Protein AF-A0A3D5NBG0-F1 (afdb_monomer)

Secondary structure (DSSP, 8-state):
--TTEEEEEEEEE-TT-SSEEEEEEEEEETSTTSEEEEEEEE-HHHHHTTSPPPPP--EEEE-TT--HHHHHHHHHTT-EEEEPPTT-GGGGSHHHHHHHHHHTT-SEEEETTEEEES--

pLDDT: mean 89.29, std 10.23, range [47.41, 98.12]

Mean predicted aligned error: 7.42 Å

Solvent-accessible surface area (backbone atoms only — not comparable to full-atom values): 7173 Å² total; per-residue (Å²): 136,64,90,68,51,77,58,66,67,50,75,38,70,51,90,87,32,89,64,64,34,27,42,34,33,26,28,39,55,82,46,96,88,29,50,89,41,72,55,69,50,71,38,62,76,47,46,60,74,51,49,77,85,74,81,86,79,70,24,33,20,33,44,64,85,62,53,67,70,56,60,49,47,44,46,74,75,68,46,44,72,46,72,57,62,93,81,54,85,44,45,81,44,73,70,31,30,52,53,50,25,51,74,72,66,29,49,23,35,51,53,99,92,39,86,39,68,72,61,135

Radius of gyration: 24.08 Å; Cα contacts (8 Å, |Δi|>4): 184; chains: 1; bounding box: 50×33×58 Å

Nearest PDB structures (foldseek):
  8oy0-assembly1_D  TM=5.705E-01  e=7.547E-04  Acinetobacter baumannii ATCC 17978
  7szp-assembly1_B  TM=5.619E-01  e=4.591E+00  Klebsiella pneumoniae
  3cq5-assembly2_C  TM=5.701E-01  e=5.966E+00  unclassified
  4v8m-assembly1_BJ  TM=3.631E-01  e=5.966E+00  Trypanosoma brucei brucei TREU927
  6qmi-assembly1_A  TM=3.337E-01  e=3.532E+00  Mycobacterium tuberculosis H37Rv

Foldseek 3Di:
DCVFADDDKDFADDPQFPDTQKIWHWGADPPPPHHTDTDMDGDVVRVVVRDDDDDDAAAEEEAPPRDPVLVVVCVVVPHHYDYDDPPQPQRPDPRSSLVVCVVVVHQWYQDPSDTGGSDD

Structure (mmCIF, N/CA/C/O backbone):
data_AF-A0A3D5NBG0-F1
#
_entry.id   AF-A0A3D5NBG0-F1
#
loop_
_atom_site.group_PDB
_atom_site.id
_atom_site.type_symbol
_atom_site.label_atom_id
_atom_site.label_alt_id
_atom_site.label_comp_id
_atom_site.label_asym_id
_atom_site.label_entity_id
_atom_site.label_seq_id
_atom_site.pdbx_PDB_ins_code
_atom_site.Cartn_x
_atom_site.Cartn_y
_atom_site.Cartn_z
_atom_site.occupancy
_atom_site.B_iso_or_equiv
_atom_site.auth_seq_id
_atom_site.auth_comp_id
_atom_site.auth_asym_id
_atom_site.auth_atom_id
_atom_site.pdbx_PDB_model_num
ATOM 1 N N . GLY A 1 1 ? 19.635 10.477 -21.882 1.00 50.97 1 GLY A N 1
ATOM 2 C CA . GLY A 1 1 ? 20.926 9.878 -22.273 1.00 50.97 1 GLY A CA 1
ATOM 3 C C . GLY A 1 1 ? 20.746 8.387 -22.462 1.00 50.97 1 GLY A C 1
ATOM 4 O O . GLY A 1 1 ? 20.231 7.752 -21.556 1.00 50.97 1 GLY A O 1
ATOM 5 N N . PHE A 1 2 ? 21.139 7.852 -23.622 1.00 60.06 2 PHE A N 1
ATOM 6 C CA . PHE A 1 2 ? 20.877 6.471 -24.069 1.00 60.06 2 PHE A CA 1
ATOM 7 C C . PHE A 1 2 ? 22.122 5.568 -24.034 1.00 60.06 2 PHE A C 1
ATOM 9 O O . PHE A 1 2 ? 22.223 4.613 -24.790 1.00 60.06 2 PHE A O 1
ATOM 16 N N . ARG A 1 3 ? 23.106 5.877 -23.179 1.00 63.53 3 ARG A N 1
ATOM 17 C CA . ARG A 1 3 ? 24.466 5.309 -23.285 1.00 63.53 3 ARG A CA 1
ATOM 18 C C . ARG A 1 3 ? 24.562 3.780 -23.141 1.00 63.53 3 ARG A C 1
ATOM 20 O O . ARG A 1 3 ? 25.599 3.235 -23.487 1.00 63.53 3 ARG A O 1
ATOM 27 N N . TYR A 1 4 ? 23.522 3.102 -22.650 1.00 78.00 4 TYR A N 1
ATOM 28 C CA . TYR A 1 4 ? 23.486 1.638 -22.520 1.00 78.00 4 TYR A CA 1
ATOM 29 C C . TYR A 1 4 ? 22.564 0.939 -23.534 1.00 78.00 4 TYR A C 1
ATOM 31 O O . TYR A 1 4 ? 22.594 -0.286 -23.642 1.00 78.00 4 TYR A O 1
ATOM 39 N N . GLN A 1 5 ? 21.722 1.687 -24.249 1.00 84.50 5 GLN A N 1
ATOM 40 C CA . GLN A 1 5 ? 20.821 1.112 -25.241 1.00 84.50 5 GLN A CA 1
ATOM 41 C C . GLN A 1 5 ? 21.589 0.895 -26.544 1.00 84.50 5 GLN A C 1
ATOM 43 O O . GLN A 1 5 ? 22.357 1.749 -26.980 1.00 84.50 5 GLN A O 1
ATOM 48 N N . THR A 1 6 ? 21.405 -0.271 -27.151 1.00 88.81 6 THR A N 1
ATOM 49 C CA . THR A 1 6 ? 22.199 -0.739 -28.298 1.00 88.81 6 THR A CA 1
ATOM 50 C C . THR A 1 6 ? 21.368 -0.890 -29.569 1.00 88.81 6 THR A C 1
ATOM 52 O O . THR A 1 6 ? 21.863 -1.373 -30.583 1.00 88.81 6 THR A O 1
ATOM 55 N N . GLY A 1 7 ? 20.094 -0.497 -29.530 1.00 87.75 7 GLY A N 1
ATOM 56 C CA . GLY A 1 7 ? 19.179 -0.599 -30.662 1.00 87.75 7 GLY A CA 1
ATOM 57 C C . GLY A 1 7 ? 17.905 0.211 -30.449 1.00 87.75 7 GLY A C 1
ATOM 58 O O . GLY A 1 7 ? 17.943 1.302 -29.880 1.00 87.75 7 GLY A O 1
ATOM 59 N N . VAL A 1 8 ? 16.768 -0.328 -30.910 1.00 91.81 8 VAL A N 1
ATOM 60 C CA . VAL A 1 8 ? 15.455 0.329 -30.782 1.00 91.81 8 VAL A CA 1
ATOM 61 C C . VAL A 1 8 ? 15.211 0.771 -29.344 1.00 91.81 8 VAL A C 1
ATOM 63 O O . VAL A 1 8 ? 15.387 -0.007 -28.406 1.00 91.81 8 VAL A O 1
ATOM 66 N 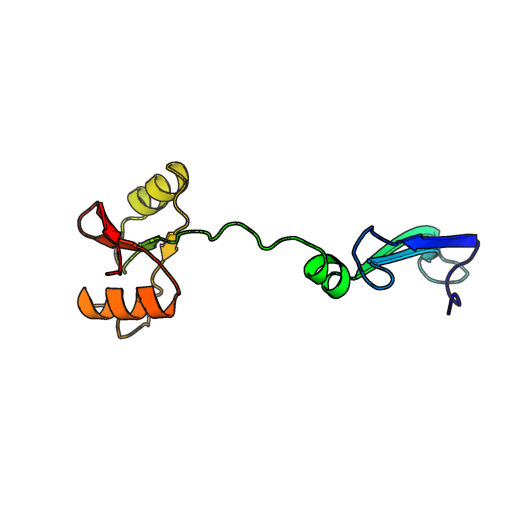N . SER A 1 9 ? 14.793 2.023 -29.205 1.00 93.62 9 SER A N 1
ATOM 67 C CA . SER A 1 9 ? 14.596 2.719 -27.940 1.00 93.62 9 SER A CA 1
ATOM 68 C C . SER A 1 9 ? 13.277 3.476 -27.990 1.00 93.62 9 SER A C 1
ATOM 70 O O . SER A 1 9 ? 12.887 3.958 -29.053 1.00 93.62 9 SER A O 1
ATOM 72 N N . PHE A 1 10 ? 12.575 3.560 -26.865 1.00 93.50 10 PHE A N 1
ATOM 73 C CA . PHE A 1 10 ? 11.265 4.197 -26.794 1.00 93.50 10 PHE A CA 1
ATOM 74 C C . PHE A 1 10 ? 11.047 4.923 -25.466 1.00 93.50 10 PHE A C 1
ATOM 76 O O . PHE A 1 10 ? 11.624 4.584 -24.430 1.00 93.50 10 PHE A O 1
ATOM 83 N N . THR A 1 11 ? 10.152 5.903 -25.515 1.00 95.56 11 THR A N 1
ATOM 84 C CA . THR A 1 11 ? 9.628 6.627 -24.357 1.00 95.56 11 THR A CA 1
ATOM 85 C C . THR A 1 11 ? 8.115 6.471 -24.345 1.00 95.56 11 THR A C 1
ATOM 87 O O . THR A 1 11 ? 7.477 6.546 -25.395 1.00 95.56 11 THR A O 1
ATOM 90 N N . LEU A 1 12 ? 7.546 6.248 -23.164 1.00 94.75 12 LEU A N 1
ATOM 91 C CA . LEU A 1 12 ? 6.113 6.099 -22.958 1.00 94.75 12 LEU A CA 1
ATOM 92 C C . LEU A 1 12 ? 5.516 7.404 -22.437 1.00 94.75 12 LEU A C 1
ATOM 94 O O . LEU A 1 12 ? 6.018 7.996 -21.481 1.00 94.75 12 LEU A O 1
ATOM 98 N N . PHE A 1 13 ? 4.403 7.804 -23.040 1.00 94.25 13 PHE A N 1
ATOM 99 C CA . PHE A 1 13 ? 3.587 8.939 -22.625 1.00 94.25 13 PHE A CA 1
ATOM 100 C C . PHE A 1 13 ? 2.147 8.463 -22.441 1.00 94.25 13 PHE A C 1
ATOM 102 O O . PHE A 1 13 ? 1.671 7.622 -23.206 1.00 94.25 13 PHE A O 1
ATOM 109 N N . ALA A 1 14 ? 1.453 9.009 -21.447 1.00 91.31 14 ALA A N 1
ATOM 110 C CA . ALA A 1 14 ? 0.034 8.758 -21.229 1.00 91.31 14 ALA A CA 1
ATOM 111 C C . ALA A 1 14 ? -0.778 10.027 -21.480 1.00 91.31 14 ALA A C 1
ATOM 113 O O . ALA A 1 14 ? -0.315 11.146 -21.248 1.00 91.31 14 ALA A O 1
ATOM 114 N N . LYS A 1 15 ? -2.019 9.846 -21.938 1.00 84.81 15 LYS A N 1
ATOM 115 C CA . LYS A 1 15 ? -2.983 10.946 -22.004 1.00 84.81 15 LYS A CA 1
ATOM 116 C C . LYS A 1 15 ? -3.197 11.480 -20.586 1.00 84.81 15 LYS A C 1
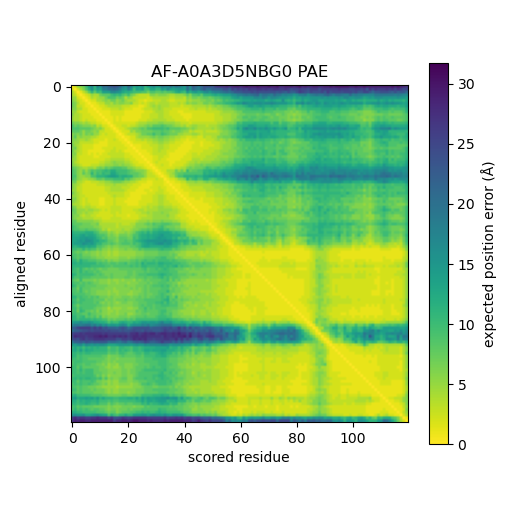ATOM 118 O O . LYS A 1 15 ? -3.349 10.693 -19.659 1.00 84.81 15 LYS A O 1
ATOM 123 N N . ASN A 1 16 ? -3.205 12.803 -20.442 1.00 81.62 16 ASN A N 1
ATOM 124 C CA . ASN A 1 16 ? -3.408 13.514 -19.174 1.00 81.62 16 ASN A CA 1
ATOM 125 C C . ASN A 1 16 ? -2.301 13.338 -18.117 1.00 81.62 16 ASN A C 1
ATOM 127 O O . ASN A 1 16 ? -2.484 13.762 -16.981 1.00 81.62 16 ASN A O 1
ATOM 131 N N . VAL A 1 17 ? -1.132 12.801 -18.485 1.00 87.56 17 VAL A N 1
ATOM 132 C CA . VAL A 1 17 ? 0.055 12.809 -17.619 1.00 87.56 17 VAL A CA 1
ATOM 133 C C . VAL A 1 17 ? 1.085 13.765 -18.192 1.00 87.56 17 VAL A C 1
ATOM 135 O O . VAL A 1 17 ? 1.479 13.659 -19.354 1.00 87.56 17 VAL A O 1
ATOM 138 N N . ARG A 1 18 ? 1.529 14.727 -17.381 1.00 86.25 18 ARG A N 1
ATOM 139 C CA . ARG A 1 18 ? 2.597 15.639 -17.786 1.00 86.25 18 ARG A CA 1
ATOM 140 C C . ARG A 1 18 ? 3.928 14.894 -17.781 1.00 86.25 18 ARG A C 1
ATOM 142 O O . ARG A 1 18 ? 4.377 14.435 -16.737 1.00 86.25 18 ARG A O 1
ATOM 149 N N . GLY A 1 19 ? 4.596 14.887 -18.929 1.00 90.62 19 GLY A N 1
ATOM 150 C CA . GLY A 1 19 ? 5.890 14.233 -19.086 1.00 90.62 19 GLY A CA 1
ATOM 151 C C . GLY A 1 19 ? 5.757 12.746 -19.399 1.00 90.62 19 GLY A C 1
ATOM 152 O O . GLY A 1 19 ? 4.691 12.243 -19.742 1.00 90.62 19 GLY A O 1
ATOM 153 N N . GLU A 1 20 ? 6.882 12.055 -19.347 1.00 94.31 20 GLU A N 1
ATOM 154 C CA . GLU A 1 20 ? 6.958 10.628 -19.637 1.00 94.31 20 GLU A CA 1
ATOM 155 C C . GLU A 1 20 ? 6.642 9.773 -18.413 1.00 94.31 20 GLU A C 1
ATOM 157 O O . GLU A 1 20 ? 6.977 10.120 -17.284 1.00 94.31 20 GLU A O 1
ATOM 162 N N . ILE A 1 21 ? 6.042 8.614 -18.659 1.00 96.19 21 ILE A N 1
ATOM 163 C CA . ILE A 1 21 ? 5.693 7.633 -17.623 1.00 96.19 21 ILE A CA 1
ATOM 164 C C . ILE A 1 21 ? 6.649 6.442 -17.596 1.00 96.19 21 ILE A C 1
ATOM 166 O O . ILE A 1 21 ? 6.530 5.552 -16.757 1.00 96.19 21 ILE A O 1
ATOM 170 N N . GLY A 1 22 ? 7.598 6.405 -18.524 1.00 95.81 22 GLY A N 1
ATOM 171 C CA . GLY A 1 22 ? 8.605 5.367 -18.583 1.00 95.81 22 GLY A CA 1
ATOM 172 C C . GLY A 1 22 ? 9.423 5.430 -19.857 1.00 95.81 22 GLY A C 1
ATOM 173 O O . GLY A 1 22 ? 9.101 6.149 -20.807 1.00 95.81 22 GLY A O 1
ATOM 174 N N . ARG A 1 23 ? 10.496 4.650 -19.880 1.00 95.38 23 ARG A N 1
ATOM 175 C CA . ARG A 1 23 ? 11.375 4.501 -21.040 1.00 95.38 23 ARG A CA 1
ATOM 176 C C . ARG A 1 23 ? 11.913 3.092 -21.110 1.00 95.38 23 ARG A C 1
ATOM 178 O O . ARG A 1 23 ? 12.104 2.440 -20.086 1.00 95.38 23 ARG A O 1
ATOM 185 N N . GLY A 1 24 ? 12.224 2.655 -22.316 1.00 95.31 24 GLY A N 1
ATOM 186 C CA . GLY A 1 24 ? 12.793 1.344 -22.543 1.00 95.31 24 GLY A CA 1
ATOM 187 C C . GLY A 1 24 ? 13.529 1.253 -23.858 1.00 95.31 24 GLY A C 1
ATOM 188 O O . GLY A 1 24 ? 13.705 2.236 -24.581 1.00 95.31 24 GLY A O 1
ATOM 189 N N . GLY A 1 25 ? 14.005 0.054 -24.141 1.00 95.06 25 GLY A N 1
ATOM 190 C CA . GLY A 1 25 ? 14.727 -0.228 -25.362 1.00 95.06 25 GLY A CA 1
ATOM 191 C C . GLY A 1 25 ? 15.518 -1.518 -25.283 1.00 95.06 25 GLY A C 1
ATOM 192 O O . GLY A 1 25 ? 15.509 -2.234 -24.278 1.00 95.06 25 GLY A O 1
ATOM 193 N N . ARG A 1 26 ? 16.213 -1.799 -26.378 1.00 94.81 26 ARG A N 1
ATOM 194 C CA . ARG A 1 26 ? 17.150 -2.909 -26.501 1.00 94.81 26 ARG A CA 1
ATOM 195 C C . ARG A 1 26 ? 18.487 -2.544 -25.870 1.00 94.81 26 ARG A C 1
ATOM 197 O O . ARG A 1 26 ? 19.005 -1.454 -26.104 1.00 94.81 26 ARG 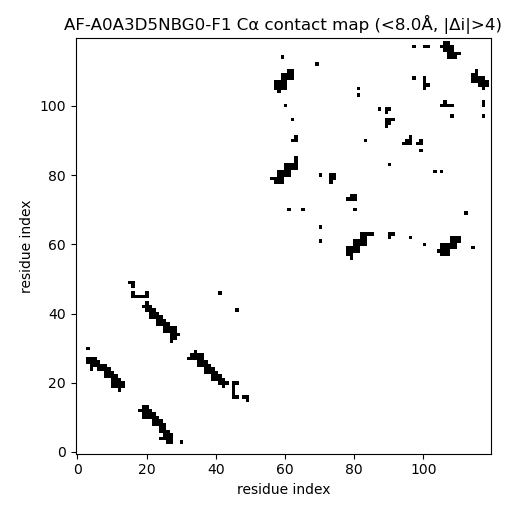A O 1
ATOM 204 N N . TYR A 1 27 ? 19.058 -3.467 -25.111 1.00 92.50 27 TYR A N 1
ATOM 205 C CA . TYR A 1 27 ? 20.363 -3.320 -24.471 1.00 92.50 27 TYR A CA 1
ATOM 206 C C . TYR A 1 27 ? 21.071 -4.676 -24.388 1.00 92.50 27 TYR A C 1
ATOM 208 O O . TYR A 1 27 ? 20.523 -5.701 -24.801 1.00 92.50 27 TYR A O 1
ATOM 216 N N . ARG A 1 28 ? 22.303 -4.687 -23.872 1.00 93.31 28 ARG A N 1
ATOM 217 C CA . ARG A 1 28 ? 23.001 -5.927 -23.513 1.00 93.31 28 ARG A CA 1
ATOM 218 C C . ARG A 1 28 ? 23.080 -6.068 -21.995 1.00 93.31 28 ARG A C 1
ATOM 220 O O . ARG A 1 28 ? 23.685 -5.222 -21.333 1.00 93.31 28 ARG A O 1
ATOM 227 N N . ALA A 1 29 ? 22.442 -7.093 -21.435 1.00 90.44 29 ALA A N 1
ATOM 228 C CA . ALA A 1 29 ? 22.452 -7.345 -19.996 1.00 90.44 29 ALA A CA 1
ATOM 229 C C . ALA A 1 29 ? 23.812 -7.928 -19.591 1.00 90.44 29 ALA A C 1
ATOM 231 O O . ALA A 1 29 ? 24.201 -8.986 -20.073 1.00 90.44 29 ALA A O 1
ATOM 232 N N . GLY A 1 30 ? 24.562 -7.208 -18.752 1.00 88.56 30 GLY A N 1
ATOM 233 C CA . G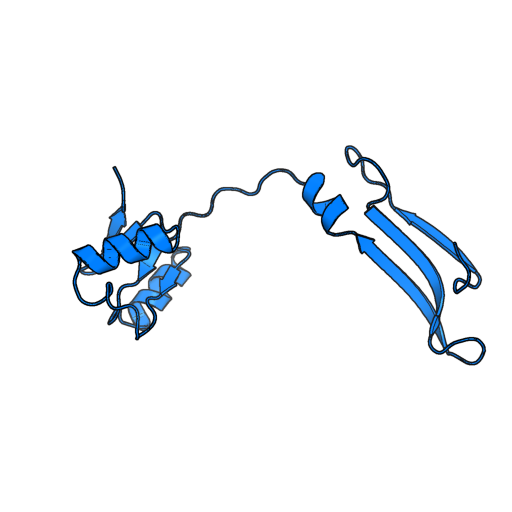LY A 1 30 ? 25.960 -7.537 -18.439 1.00 88.56 30 GLY A CA 1
ATOM 234 C C . GLY A 1 30 ? 27.005 -6.806 -19.299 1.00 88.56 30 GLY A C 1
ATOM 235 O O . GLY A 1 30 ? 28.169 -7.193 -19.302 1.00 88.56 30 GLY A O 1
ATOM 236 N N . GLY A 1 31 ? 26.629 -5.743 -20.023 1.00 81.94 31 GLY A N 1
ATOM 237 C CA . GLY A 1 31 ? 27.568 -4.912 -20.794 1.00 81.94 31 GLY A CA 1
ATOM 238 C C . GLY A 1 31 ? 27.868 -5.456 -22.196 1.00 81.94 31 GLY A C 1
ATOM 239 O O . GLY A 1 31 ? 27.085 -6.219 -22.752 1.00 81.94 31 GLY A O 1
ATOM 240 N N . THR A 1 32 ? 28.988 -5.057 -22.808 1.00 80.38 32 THR A N 1
ATOM 241 C CA . THR A 1 32 ? 29.287 -5.317 -24.236 1.00 80.38 32 THR A CA 1
ATOM 242 C C . THR A 1 32 ? 29.313 -6.805 -24.613 1.00 80.38 32 THR A C 1
ATOM 244 O O . THR A 1 32 ? 28.878 -7.155 -25.706 1.00 80.38 32 THR A O 1
ATOM 247 N N . ALA A 1 33 ? 29.761 -7.684 -23.710 1.00 85.81 33 ALA A N 1
ATOM 248 C CA . ALA A 1 33 ? 29.746 -9.141 -23.898 1.00 85.81 33 ALA A CA 1
ATOM 249 C C . ALA A 1 33 ? 28.466 -9.819 -23.363 1.00 85.81 33 ALA A C 1
ATOM 251 O O . ALA A 1 33 ? 28.300 -11.025 -23.509 1.00 85.81 33 ALA A O 1
ATOM 252 N N . GLY A 1 34 ? 27.563 -9.046 -22.756 1.00 87.56 34 GLY A N 1
ATOM 253 C CA . GLY A 1 34 ? 26.338 -9.521 -22.118 1.00 87.56 34 GLY A CA 1
ATOM 254 C C . GLY A 1 34 ? 25.290 -10.052 -23.094 1.00 87.56 34 GLY A C 1
ATOM 255 O O . GLY A 1 34 ? 25.444 -9.912 -24.303 1.00 87.56 34 GLY A O 1
ATOM 256 N N . GLU A 1 35 ? 24.206 -10.642 -22.609 1.00 94.56 35 GLU A N 1
ATOM 257 C CA . GLU A 1 35 ? 23.148 -11.199 -23.463 1.00 94.56 35 GLU A CA 1
ATOM 258 C C . GLU A 1 35 ? 22.257 -10.115 -24.086 1.00 94.56 35 GLU A C 1
ATOM 260 O O . GLU A 1 35 ? 22.117 -9.013 -23.551 1.00 94.56 35 GLU A O 1
ATOM 265 N N . ALA A 1 36 ? 21.646 -10.409 -25.235 1.00 94.31 36 ALA A N 1
ATOM 266 C CA . ALA A 1 36 ? 20.689 -9.495 -25.848 1.00 94.31 36 ALA A CA 1
ATOM 267 C C . ALA A 1 36 ? 19.421 -9.405 -24.987 1.00 94.31 36 ALA A C 1
ATOM 269 O O . ALA A 1 36 ? 18.764 -10.412 -24.745 1.00 94.31 36 ALA A O 1
ATOM 270 N N . ALA A 1 37 ? 19.053 -8.193 -24.577 1.00 94.06 37 ALA A N 1
ATOM 271 C CA . ALA A 1 37 ? 17.913 -7.947 -23.705 1.00 94.06 37 ALA A CA 1
ATOM 272 C C . ALA A 1 37 ? 17.043 -6.795 -24.224 1.00 94.06 37 ALA A C 1
ATOM 274 O O . ALA A 1 37 ? 17.470 -5.949 -25.016 1.00 94.06 37 ALA A O 1
ATOM 275 N N . THR A 1 38 ? 15.785 -6.762 -23.796 1.00 94.38 38 THR A N 1
ATOM 276 C CA . THR A 1 38 ? 14.860 -5.648 -24.030 1.00 94.38 38 THR A CA 1
ATOM 277 C C . THR A 1 38 ? 13.990 -5.483 -22.799 1.00 94.38 38 THR A C 1
ATOM 279 O O . THR A 1 38 ? 13.489 -6.460 -22.253 1.00 94.38 38 THR A O 1
ATOM 282 N N . GLY A 1 39 ? 13.819 -4.244 -22.360 1.00 93.75 39 GLY A N 1
ATOM 283 C CA . GLY A 1 39 ? 13.064 -3.942 -21.156 1.00 93.75 39 GLY A CA 1
ATOM 284 C C . GLY A 1 39 ? 12.737 -2.465 -21.061 1.00 93.75 39 GLY A C 1
ATOM 285 O O . GLY A 1 39 ? 13.103 -1.667 -21.930 1.00 93.75 39 GLY A O 1
ATOM 286 N N . MET A 1 40 ? 12.030 -2.109 -19.997 1.00 94.69 40 MET A N 1
ATOM 287 C CA . MET A 1 40 ? 11.668 -0.735 -19.693 1.00 94.69 40 MET A CA 1
ATOM 288 C C . MET A 1 40 ? 11.611 -0.506 -18.189 1.00 94.69 40 MET A C 1
ATOM 290 O O . MET A 1 40 ? 11.435 -1.442 -17.412 1.00 94.69 40 MET A O 1
ATOM 294 N N . SER A 1 41 ? 11.706 0.758 -17.802 1.00 95.00 41 SER A N 1
ATOM 295 C CA . SER A 1 41 ? 11.405 1.222 -16.455 1.00 95.00 41 SER A CA 1
ATOM 296 C C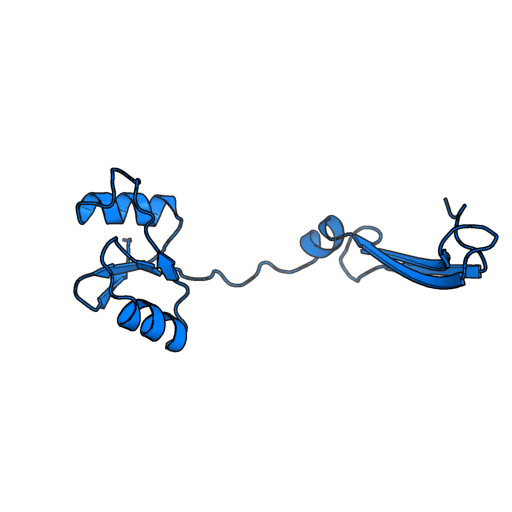 . SER A 1 41 ? 10.188 2.134 -16.512 1.00 95.00 41 SER A C 1
ATOM 298 O O . SER A 1 41 ? 10.127 3.035 -17.352 1.00 95.00 41 SER A O 1
ATOM 300 N N . LEU A 1 42 ? 9.239 1.893 -15.611 1.00 95.62 42 LEU A N 1
ATOM 301 C CA . LEU A 1 42 ? 8.068 2.735 -15.406 1.00 95.62 42 LEU A CA 1
ATOM 302 C C . LEU A 1 42 ? 8.304 3.655 -14.207 1.00 95.62 42 LEU A C 1
ATOM 304 O O . LEU A 1 42 ? 8.837 3.231 -13.182 1.00 95.62 42 LEU A O 1
ATOM 308 N N . TYR A 1 43 ? 7.917 4.917 -14.345 1.00 94.31 43 TYR A N 1
ATOM 309 C CA . TYR A 1 43 ? 8.091 5.941 -13.322 1.00 94.31 43 TYR A CA 1
ATOM 310 C C . TYR A 1 43 ? 6.811 6.041 -12.499 1.00 94.31 43 TYR A C 1
ATOM 312 O O . TYR A 1 43 ? 5.854 6.718 -12.880 1.00 94.31 43 TYR A O 1
ATOM 320 N N . MET A 1 44 ? 6.776 5.308 -11.383 1.00 93.25 44 MET A N 1
ATOM 321 C CA . MET A 1 44 ? 5.564 5.176 -10.570 1.00 93.25 44 MET A CA 1
ATOM 322 C C . MET A 1 44 ? 5.084 6.511 -9.994 1.00 93.25 44 MET A C 1
ATOM 324 O O . MET A 1 44 ? 3.884 6.715 -9.894 1.00 93.25 44 MET A O 1
ATOM 328 N N . ASP A 1 45 ? 5.978 7.455 -9.696 1.00 91.31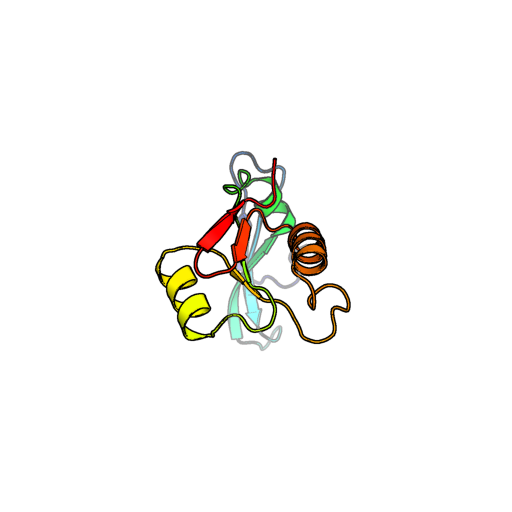 45 ASP A N 1
ATOM 329 C CA . ASP A 1 45 ? 5.616 8.808 -9.248 1.00 91.31 45 ASP A CA 1
ATOM 330 C C . ASP A 1 45 ? 4.821 9.591 -10.311 1.00 91.31 45 ASP A C 1
ATOM 332 O O . ASP A 1 45 ? 3.914 10.365 -10.005 1.00 91.31 45 ASP A O 1
ATOM 336 N N . SER A 1 46 ? 5.153 9.386 -11.583 1.00 90.75 46 SER A N 1
ATOM 337 C CA . SER A 1 46 ? 4.500 10.030 -12.720 1.00 90.75 46 SER A CA 1
ATOM 338 C C . SER A 1 46 ? 3.193 9.330 -13.074 1.00 90.75 46 SER A C 1
ATOM 340 O O . SER A 1 46 ? 2.206 10.004 -13.355 1.00 90.75 46 SER A O 1
ATOM 342 N N . ILE A 1 47 ? 3.161 7.998 -12.982 1.00 91.12 47 ILE A N 1
ATOM 343 C CA . ILE A 1 47 ? 1.940 7.206 -13.168 1.00 91.12 47 ILE A CA 1
ATOM 344 C C . ILE A 1 47 ? 0.914 7.536 -12.080 1.00 91.12 47 ILE A C 1
ATOM 346 O O . ILE A 1 47 ? -0.215 7.879 -12.412 1.00 91.12 47 ILE A O 1
ATOM 350 N N . LEU A 1 48 ? 1.301 7.494 -10.800 1.00 89.62 48 LEU A N 1
ATOM 351 C CA . LEU A 1 48 ? 0.389 7.710 -9.671 1.00 89.62 48 LEU A CA 1
ATOM 352 C C . LEU A 1 48 ? -0.264 9.100 -9.697 1.00 89.62 48 LEU A C 1
ATOM 354 O O . LEU A 1 48 ? -1.439 9.211 -9.382 1.00 89.62 48 LEU A O 1
ATOM 358 N N . ARG A 1 49 ? 0.448 10.146 -10.143 1.00 87.00 49 ARG A N 1
ATOM 359 C CA . ARG A 1 49 ? -0.120 11.503 -10.308 1.00 87.00 49 ARG A CA 1
ATOM 360 C C . ARG A 1 49 ? -1.185 11.612 -11.403 1.00 87.00 49 ARG A C 1
ATOM 362 O O . ARG A 1 49 ? -1.903 12.604 -11.445 1.00 87.00 49 ARG A O 1
ATOM 369 N N . GLY A 1 50 ? -1.219 10.657 -12.327 1.00 86.50 50 GLY A N 1
ATOM 370 C CA . GLY A 1 50 ? -2.166 10.623 -13.438 1.00 86.50 50 GLY A CA 1
ATOM 371 C C . GLY A 1 50 ? -3.357 9.700 -13.227 1.00 86.50 50 GLY A C 1
ATOM 372 O O . GLY A 1 50 ? -4.252 9.681 -14.071 1.00 86.50 50 GLY A O 1
ATOM 373 N N . LEU A 1 51 ? -3.350 8.902 -12.158 1.00 88.19 51 LEU A N 1
ATOM 374 C CA . LEU A 1 51 ? -4.458 8.021 -11.821 1.00 88.19 51 LEU A CA 1
ATOM 375 C C . LEU A 1 51 ? -5.530 8.810 -11.057 1.00 88.19 51 LEU A C 1
ATOM 377 O O . LEU A 1 51 ? -5.183 9.725 -10.308 1.00 88.19 51 LEU A O 1
ATOM 381 N N . PRO A 1 52 ? -6.823 8.483 -11.236 1.00 87.50 52 PRO A N 1
ATOM 382 C CA . PRO A 1 52 ? -7.850 8.976 -10.331 1.00 87.50 52 PRO A CA 1
ATOM 383 C C . PRO A 1 52 ? -7.578 8.461 -8.915 1.00 87.50 52 PRO A C 1
ATOM 385 O O . PRO A 1 52 ? -6.971 7.398 -8.743 1.00 87.50 52 PRO A O 1
ATOM 388 N N . ASP A 1 53 ? -8.061 9.195 -7.914 1.00 86.06 53 ASP A N 1
ATOM 389 C CA . ASP A 1 53 ? -8.071 8.691 -6.545 1.00 86.06 53 ASP A CA 1
ATOM 390 C C . ASP A 1 53 ? -8.853 7.372 -6.498 1.00 86.06 53 ASP A C 1
ATOM 392 O O . ASP A 1 53 ? -9.896 7.219 -7.141 1.00 86.06 53 ASP A O 1
ATOM 396 N N . GLY A 1 54 ? -8.311 6.394 -5.773 1.00 85.38 54 GLY A N 1
ATOM 397 C CA . GLY A 1 54 ? -9.017 5.146 -5.521 1.00 85.38 54 GLY A CA 1
ATOM 398 C C . GLY A 1 54 ? -10.200 5.371 -4.584 1.00 85.38 54 GLY A C 1
ATOM 399 O O . GLY A 1 54 ? -10.201 6.312 -3.786 1.00 85.38 54 GLY A O 1
ATOM 400 N N . ASP A 1 55 ? -11.183 4.476 -4.646 1.00 88.56 55 ASP A N 1
ATOM 401 C CA . ASP A 1 55 ? -12.294 4.492 -3.700 1.00 88.56 55 ASP A CA 1
ATOM 402 C C . ASP A 1 55 ? -11.773 4.386 -2.261 1.00 88.56 55 ASP A C 1
ATOM 404 O O . ASP A 1 55 ? -10.858 3.609 -1.959 1.00 88.56 55 ASP A O 1
ATOM 408 N N . ALA A 1 56 ? -12.363 5.172 -1.358 1.00 85.44 56 ALA A N 1
ATOM 409 C CA . ALA A 1 56 ? -12.027 5.106 0.055 1.00 85.44 56 ALA A CA 1
ATOM 410 C C . ALA A 1 56 ? -12.368 3.711 0.598 1.00 85.44 56 ALA A C 1
ATOM 412 O O . ALA A 1 56 ? -13.514 3.264 0.542 1.00 85.44 56 ALA A O 1
ATOM 413 N N . ILE A 1 57 ? -11.364 3.021 1.136 1.00 90.56 57 ILE A N 1
ATOM 414 C CA . ILE A 1 57 ? -11.543 1.691 1.712 1.00 90.56 57 ILE A CA 1
ATOM 415 C C . ILE A 1 57 ? -11.913 1.835 3.184 1.00 90.56 57 ILE A C 1
ATOM 417 O O . ILE A 1 57 ? -11.071 2.227 3.995 1.00 90.56 57 ILE A O 1
ATOM 421 N N . SER A 1 58 ? -13.140 1.448 3.534 1.00 93.69 58 SER A N 1
ATOM 422 C CA . SER A 1 58 ? -13.559 1.396 4.931 1.00 93.69 58 SER A CA 1
ATOM 423 C C . SER A 1 58 ? -12.908 0.232 5.673 1.00 93.69 58 SER A C 1
ATOM 425 O O . SER A 1 58 ? -13.010 -0.927 5.258 1.00 93.69 58 SER A O 1
ATOM 427 N N . ARG A 1 59 ? -12.253 0.530 6.797 1.00 97.12 59 ARG A N 1
ATOM 428 C CA . ARG A 1 59 ? -11.490 -0.453 7.580 1.00 97.12 59 ARG A CA 1
ATOM 429 C C . ARG A 1 59 ? -12.138 -0.746 8.929 1.00 97.12 59 ARG A C 1
ATOM 431 O O . ARG A 1 59 ? -12.604 0.161 9.615 1.00 97.12 59 ARG A O 1
ATOM 438 N N . VAL A 1 60 ? -12.108 -2.017 9.325 1.00 98.12 60 VAL A N 1
ATOM 439 C CA . VAL A 1 60 ? -12.577 -2.516 10.623 1.00 98.12 60 VAL A CA 1
ATOM 440 C C . VAL A 1 60 ? -11.377 -2.832 11.510 1.00 98.12 60 VAL A C 1
ATOM 442 O O . VAL A 1 60 ? -10.571 -3.711 11.199 1.00 98.12 60 VAL A O 1
ATOM 445 N N . TYR A 1 61 ? -11.265 -2.147 12.640 1.00 96.75 61 TYR A N 1
ATOM 446 C CA . TYR A 1 61 ? -10.285 -2.468 13.666 1.00 96.75 61 TYR A CA 1
ATOM 447 C C . TYR A 1 61 ? -10.714 -3.705 14.456 1.00 96.75 61 TYR A C 1
ATOM 449 O O . TYR A 1 61 ? -11.863 -3.803 14.886 1.00 96.75 61 TYR A O 1
ATOM 457 N N . LEU A 1 62 ? -9.791 -4.637 14.674 1.00 96.06 62 LEU A N 1
ATOM 458 C CA . LEU A 1 62 ? -9.995 -5.838 15.476 1.00 96.06 62 LEU A CA 1
ATOM 459 C C . LEU A 1 62 ? -9.222 -5.687 16.792 1.00 96.06 62 LEU A C 1
ATOM 461 O O . LEU A 1 62 ? -7.989 -5.768 16.775 1.00 96.06 62 LEU A O 1
ATOM 465 N N . PRO A 1 63 ? -9.910 -5.473 17.927 1.00 93.50 63 PRO A N 1
ATOM 466 C CA . PRO A 1 63 ? -9.275 -5.368 19.233 1.00 93.50 63 PRO A CA 1
ATOM 467 C C . PRO A 1 63 ? -8.484 -6.618 19.614 1.00 93.50 63 PRO A C 1
ATOM 469 O O . PRO A 1 63 ? -8.709 -7.718 19.091 1.00 93.50 63 PRO A O 1
ATOM 472 N N . LEU A 1 64 ? -7.575 -6.450 20.574 1.00 90.06 64 LEU A N 1
ATOM 473 C CA . LEU A 1 64 ? -6.803 -7.558 21.117 1.00 90.06 64 LEU A CA 1
ATOM 474 C C . LEU A 1 64 ? -7.751 -8.633 21.672 1.00 90.06 64 LEU A C 1
ATOM 476 O O . LEU A 1 64 ? -8.746 -8.324 22.321 1.00 90.06 64 LEU A O 1
ATOM 480 N N . GLY A 1 65 ? -7.453 -9.900 21.391 1.00 88.69 65 GLY A N 1
ATOM 481 C CA . GLY A 1 65 ? -8.313 -11.021 21.779 1.00 88.69 65 GLY A CA 1
ATOM 482 C C . GLY A 1 65 ? -9.446 -11.340 20.798 1.00 88.69 65 GLY A C 1
ATOM 483 O O . GLY A 1 65 ? -10.142 -12.330 21.013 1.00 88.69 65 GLY A O 1
ATOM 484 N N . THR A 1 66 ? -9.607 -10.588 19.697 1.00 93.25 66 THR A N 1
ATOM 485 C CA . THR A 1 66 ? -10.539 -10.971 18.619 1.00 93.25 66 THR A CA 1
ATOM 486 C C . THR A 1 66 ? -10.187 -12.372 18.092 1.00 93.25 66 THR A C 1
ATOM 488 O O . THR A 1 66 ? -9.061 -12.581 17.623 1.00 93.25 66 THR A O 1
ATOM 491 N N . PRO A 1 67 ? -11.114 -13.349 18.125 1.00 94.88 67 PRO A N 1
ATOM 492 C CA . PRO A 1 67 ? -10.828 -14.703 17.668 1.00 94.88 67 PRO A CA 1
ATOM 493 C C . PRO A 1 67 ? -10.440 -14.744 16.187 1.00 94.88 67 PRO A C 1
ATOM 495 O O . PRO A 1 67 ? -11.118 -14.177 15.331 1.00 94.88 67 PRO A O 1
ATOM 498 N N . GLN A 1 68 ? -9.392 -15.500 15.849 1.00 94.44 68 GLN A N 1
ATOM 499 C CA . GLN A 1 68 ? -8.900 -15.608 14.465 1.00 94.44 68 GLN A CA 1
ATOM 500 C C . GLN A 1 68 ? -9.969 -16.097 13.477 1.00 94.44 68 GLN A C 1
ATOM 502 O O . GLN A 1 68 ? -9.977 -15.688 12.316 1.00 94.44 68 GLN A O 1
ATOM 507 N N . ARG A 1 69 ? -10.900 -16.941 13.941 1.00 97.25 69 ARG A N 1
ATOM 508 C CA . ARG A 1 69 ? -12.040 -17.413 13.141 1.00 97.25 69 ARG A CA 1
ATOM 509 C C . ARG A 1 69 ? -12.973 -16.269 12.725 1.00 97.25 69 ARG A C 1
ATOM 511 O O . ARG A 1 69 ? -13.406 -16.238 11.581 1.00 97.25 69 ARG A O 1
ATOM 518 N N . GLU A 1 70 ? -13.223 -15.318 13.622 1.00 97.38 70 GLU A N 1
ATOM 519 C CA . GLU A 1 70 ? -14.093 -14.161 13.382 1.00 97.38 70 GLU A CA 1
ATOM 520 C C . GLU A 1 70 ? -13.379 -13.141 12.497 1.00 97.38 70 GLU A C 1
ATOM 522 O O . GLU A 1 70 ? -13.930 -12.703 11.493 1.00 97.38 70 GLU A O 1
ATOM 527 N N . ALA A 1 71 ? -12.096 -12.879 12.769 1.00 97.12 71 ALA A N 1
ATOM 528 C CA . ALA A 1 71 ? -11.251 -12.061 11.903 1.00 97.12 71 ALA A CA 1
ATOM 529 C C . ALA A 1 71 ? -11.204 -12.598 10.460 1.00 97.12 71 ALA A C 1
ATOM 531 O O . ALA A 1 71 ? -11.255 -11.835 9.496 1.00 97.12 71 ALA A O 1
ATOM 532 N N . ARG A 1 72 ? -11.095 -13.925 10.300 1.00 98.00 72 ARG A N 1
ATOM 533 C CA . ARG A 1 72 ? -11.124 -14.583 8.989 1.00 98.00 72 ARG A CA 1
ATOM 534 C C . ARG A 1 72 ? -12.488 -14.445 8.323 1.00 98.00 72 ARG A C 1
ATOM 536 O O . ARG A 1 72 ? -12.514 -14.187 7.125 1.00 98.00 72 ARG A O 1
ATOM 543 N N . GLN A 1 73 ? -13.576 -14.621 9.070 1.00 98.12 73 GLN A N 1
ATOM 544 C CA . GLN A 1 73 ? -14.924 -14.493 8.527 1.00 98.12 73 GLN A CA 1
ATOM 545 C C . GLN A 1 73 ? -15.178 -13.074 8.010 1.00 98.12 73 GLN A C 1
ATOM 547 O O . GLN A 1 73 ? -15.541 -12.927 6.853 1.00 98.12 73 GLN A O 1
ATOM 552 N N . LEU A 1 74 ? -14.826 -12.041 8.783 1.00 97.88 74 LEU A N 1
ATOM 553 C CA . LEU A 1 74 ? -14.945 -10.644 8.349 1.00 97.88 74 LEU A CA 1
ATOM 554 C C . LEU A 1 74 ? -14.233 -10.376 7.015 1.00 97.88 74 LEU A C 1
ATOM 556 O O . LEU A 1 74 ? -14.782 -9.710 6.143 1.00 97.88 74 LEU A O 1
ATOM 560 N N . ARG A 1 75 ? -13.023 -10.919 6.825 1.00 97.56 75 ARG A N 1
ATOM 561 C CA . ARG A 1 75 ? -12.297 -10.785 5.550 1.00 97.56 75 ARG A CA 1
ATOM 562 C C . ARG A 1 75 ? -12.962 -11.539 4.398 1.00 97.56 75 ARG A C 1
ATOM 564 O O . ARG A 1 75 ? -12.897 -11.067 3.269 1.00 97.56 75 ARG A O 1
ATOM 571 N N . LEU A 1 76 ? -13.580 -12.694 4.659 1.00 98.06 76 LEU A N 1
ATOM 572 C CA . LEU A 1 76 ? -14.366 -13.419 3.651 1.00 98.06 76 LEU A CA 1
ATOM 573 C C . LEU A 1 76 ? -15.635 -12.657 3.265 1.00 98.06 76 LEU A C 1
ATOM 575 O O . LEU A 1 76 ? -16.019 -12.685 2.100 1.00 98.06 76 LEU A O 1
ATOM 579 N N . ASP A 1 77 ? -16.220 -11.934 4.216 1.00 96.75 77 ASP A N 1
ATOM 580 C CA . ASP A 1 77 ? -17.387 -11.075 4.008 1.00 96.75 77 ASP A CA 1
ATOM 581 C C . ASP A 1 77 ? -17.019 -9.741 3.317 1.00 96.75 77 ASP A C 1
ATOM 583 O O . ASP A 1 77 ? -17.880 -8.902 3.070 1.00 96.75 77 ASP A O 1
ATOM 587 N N . GLY A 1 78 ? -15.739 -9.544 2.973 1.00 96.19 78 GLY A N 1
ATOM 588 C CA . GLY A 1 78 ? -15.246 -8.390 2.218 1.00 96.19 78 GLY A CA 1
ATOM 589 C C . GLY A 1 78 ? -14.747 -7.223 3.071 1.00 96.19 78 GLY A C 1
ATOM 590 O O . GLY A 1 78 ? -14.374 -6.187 2.522 1.00 96.19 78 GLY A O 1
ATOM 591 N N . HIS A 1 79 ? -14.692 -7.361 4.399 1.00 97.31 79 HIS A N 1
ATOM 592 C CA . HIS A 1 79 ? -14.145 -6.312 5.257 1.00 97.31 79 HIS A CA 1
ATOM 593 C C . HIS A 1 79 ? -12.616 -6.247 5.192 1.00 97.31 79 HIS A C 1
ATOM 595 O O . HIS A 1 79 ? -11.910 -7.252 5.317 1.00 97.31 79 HIS A O 1
ATOM 601 N N . TYR A 1 80 ? -12.088 -5.025 5.123 1.00 97.31 80 TYR A N 1
ATOM 602 C CA . TYR A 1 80 ? -10.668 -4.754 5.319 1.00 97.31 80 TYR A CA 1
ATOM 603 C C . TYR A 1 80 ? -10.385 -4.631 6.813 1.00 97.31 80 TYR A C 1
ATOM 605 O O . TYR A 1 80 ? -10.843 -3.6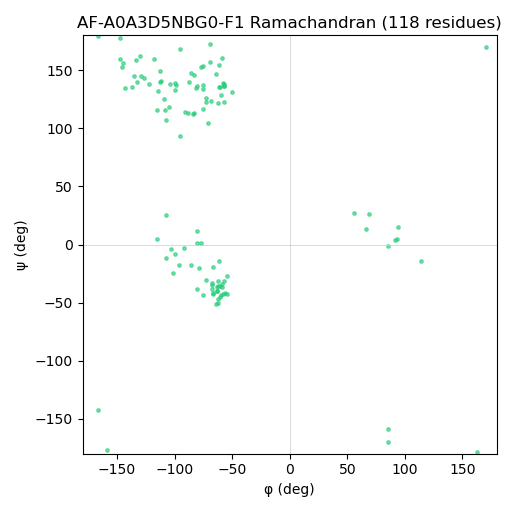93 7.460 1.00 97.31 80 TYR A O 1
ATOM 613 N N . THR A 1 81 ? -9.647 -5.581 7.383 1.00 97.38 81 THR A N 1
ATOM 614 C CA . THR A 1 81 ? -9.426 -5.641 8.836 1.00 97.38 81 THR A CA 1
ATOM 615 C C . THR A 1 81 ? -8.032 -5.167 9.239 1.00 97.38 81 THR A C 1
ATOM 617 O O . THR A 1 81 ? -7.053 -5.596 8.627 1.00 97.38 81 THR A O 1
ATOM 620 N N . VAL A 1 82 ? -7.923 -4.394 10.321 1.00 96.12 82 VAL A N 1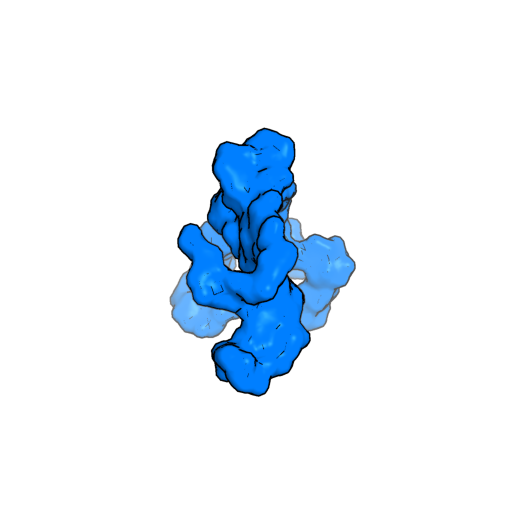
ATOM 621 C CA . VAL A 1 82 ? -6.653 -4.024 10.972 1.00 96.12 82 VAL A CA 1
ATOM 622 C C . VAL A 1 82 ? -6.630 -4.627 12.372 1.00 96.12 82 VAL A C 1
ATOM 624 O O . VAL A 1 82 ? -7.462 -4.279 13.201 1.00 96.12 82 VAL A O 1
ATOM 627 N N . ALA A 1 83 ? -5.705 -5.546 12.645 1.00 94.56 83 ALA A N 1
ATOM 628 C CA . ALA A 1 83 ? -5.616 -6.199 13.950 1.00 94.56 83 ALA A CA 1
ATOM 629 C C . ALA A 1 83 ? -4.747 -5.408 14.934 1.00 94.56 83 ALA A C 1
ATOM 631 O O . ALA A 1 83 ? -3.680 -4.916 14.564 1.00 94.56 83 ALA A O 1
ATOM 632 N N . ALA A 1 84 ? -5.186 -5.343 16.191 1.00 92.38 84 ALA A N 1
ATOM 633 C CA . ALA A 1 84 ? -4.386 -4.839 17.297 1.00 92.38 84 ALA A CA 1
ATOM 634 C C . ALA A 1 84 ? -3.083 -5.644 17.448 1.00 92.38 84 ALA A C 1
ATOM 636 O O . ALA A 1 84 ? -3.094 -6.876 17.367 1.00 92.38 84 ALA A O 1
ATOM 637 N N . LEU A 1 85 ? -1.976 -4.953 17.721 1.00 86.25 85 LEU A N 1
ATOM 638 C CA . LEU A 1 85 ? -0.701 -5.576 18.080 1.00 86.25 85 LEU A CA 1
ATOM 639 C C . LEU A 1 85 ? -0.510 -5.544 19.601 1.00 86.25 85 LEU A C 1
ATOM 641 O O . LEU A 1 85 ? -0.803 -4.540 20.257 1.00 86.25 85 LEU A O 1
ATOM 645 N N . GLU A 1 86 ? 0.006 -6.637 20.167 1.00 73.81 86 GLU A N 1
ATOM 646 C CA . GLU A 1 86 ? 0.410 -6.674 21.575 1.00 73.81 86 GLU A CA 1
ATOM 647 C C . GLU A 1 86 ? 1.498 -5.619 21.836 1.00 73.81 86 GLU A C 1
ATOM 649 O O . GLU A 1 86 ? 2.489 -5.543 21.115 1.00 73.81 86 GLU A O 1
ATOM 654 N N . GLY A 1 87 ? 1.299 -4.780 22.859 1.00 67.38 87 GLY A N 1
ATOM 655 C CA . GLY A 1 87 ? 2.220 -3.691 23.218 1.00 67.38 87 GLY A CA 1
ATOM 656 C C . GLY A 1 87 ? 1.652 -2.279 23.041 1.00 67.38 87 GLY A C 1
ATOM 657 O O . GLY A 1 87 ? 2.181 -1.343 23.637 1.00 67.38 87 GLY A O 1
ATOM 658 N N . ALA A 1 88 ? 0.535 -2.110 22.325 1.00 62.81 88 ALA A N 1
ATOM 659 C CA . ALA A 1 88 ? -0.233 -0.867 22.370 1.00 62.81 88 ALA A CA 1
ATOM 660 C C . ALA A 1 88 ? -0.924 -0.757 23.742 1.00 62.81 88 ALA A C 1
ATOM 662 O O . ALA A 1 88 ? -1.893 -1.466 24.015 1.00 62.81 88 ALA A O 1
ATOM 663 N N . ALA A 1 89 ? -0.404 0.098 24.631 1.00 57.06 89 ALA A N 1
ATOM 664 C CA . ALA A 1 89 ? -0.915 0.278 25.998 1.00 57.06 89 ALA A CA 1
ATOM 665 C C . ALA A 1 89 ? -2.423 0.601 26.040 1.00 57.06 89 ALA A C 1
ATOM 667 O O . ALA A 1 89 ? -3.109 0.251 26.999 1.00 57.06 89 ALA A O 1
ATOM 668 N N . GLU A 1 90 ? -2.930 1.204 24.967 1.00 58.91 90 GLU A N 1
ATOM 669 C CA . GLU A 1 90 ? -4.314 1.631 24.790 1.00 58.91 90 GLU A CA 1
ATOM 670 C C . GLU A 1 90 ? -5.253 0.463 24.412 1.00 58.91 90 GLU A C 1
ATOM 672 O O . GLU A 1 90 ? -6.436 0.510 24.706 1.00 58.91 90 GLU A O 1
ATOM 677 N N . ALA A 1 91 ? -4.778 -0.670 23.886 1.00 60.94 91 ALA A N 1
ATOM 678 C CA . ALA A 1 91 ? -5.661 -1.734 23.375 1.00 60.94 91 ALA A CA 1
ATOM 679 C C . ALA A 1 91 ? -6.262 -2.684 24.442 1.00 60.94 91 ALA A C 1
ATOM 681 O O . ALA A 1 91 ? -6.791 -3.739 24.091 1.00 60.94 91 ALA A O 1
ATOM 682 N N . LYS A 1 92 ? -6.159 -2.357 25.740 1.00 68.94 92 LYS A N 1
ATOM 683 C CA . LYS A 1 92 ? -6.614 -3.223 26.851 1.00 68.94 92 LYS A CA 1
ATOM 684 C C . LYS A 1 92 ? -8.016 -2.901 27.372 1.00 68.94 92 LYS A C 1
ATOM 686 O O . LYS A 1 92 ? -8.603 -3.727 28.066 1.00 68.94 92 LYS A O 1
ATOM 691 N N . THR A 1 93 ? -8.537 -1.719 27.063 1.00 84.12 93 THR A N 1
ATOM 692 C CA . THR A 1 93 ? -9.915 -1.311 27.362 1.00 84.12 93 THR A CA 1
ATOM 693 C C . THR A 1 93 ? -10.645 -1.026 26.057 1.00 84.12 93 THR A C 1
ATOM 695 O O . THR A 1 93 ? -10.012 -0.774 25.032 1.00 84.12 93 THR A O 1
ATOM 698 N N . GLU A 1 94 ? -11.977 -1.053 26.072 1.00 86.31 94 GLU A N 1
ATOM 699 C CA . GLU A 1 94 ? -12.758 -0.699 24.883 1.00 86.31 94 GLU A CA 1
ATOM 700 C C . GLU A 1 94 ? -12.473 0.745 24.432 1.00 86.31 94 GLU A C 1
ATOM 702 O O . GLU A 1 94 ? -12.243 0.986 23.247 1.00 86.31 94 GLU A O 1
ATOM 707 N N . ASP A 1 95 ? -12.399 1.690 25.374 1.00 88.62 95 ASP A N 1
ATOM 708 C CA . ASP A 1 95 ? -12.100 3.097 25.082 1.00 88.62 95 ASP A CA 1
ATOM 709 C C . ASP A 1 95 ? -10.733 3.274 24.422 1.00 88.62 95 ASP A C 1
ATOM 711 O O . ASP A 1 95 ? -10.606 3.970 23.413 1.00 88.62 95 ASP A O 1
ATOM 715 N N . GLY A 1 96 ? -9.705 2.609 24.947 1.00 88.56 96 GLY A N 1
ATOM 716 C CA . GLY A 1 96 ? -8.380 2.698 24.354 1.00 88.56 96 GLY A CA 1
ATOM 717 C C . GLY A 1 96 ? -8.281 1.938 23.023 1.00 88.56 96 GLY A C 1
ATOM 718 O O . GLY A 1 96 ? -7.605 2.404 22.107 1.00 88.56 96 GLY A O 1
ATOM 719 N N . ALA A 1 97 ? -9.041 0.851 22.832 1.00 90.06 97 ALA A N 1
ATOM 720 C CA . ALA A 1 97 ? -9.168 0.202 21.528 1.00 90.06 97 ALA A CA 1
ATOM 721 C C . ALA A 1 97 ? -9.820 1.131 20.489 1.00 90.06 97 ALA A C 1
ATOM 723 O O . ALA A 1 97 ? -9.398 1.132 19.335 1.00 90.06 97 ALA A O 1
ATOM 724 N N . ARG A 1 98 ? -10.796 1.962 20.880 1.00 92.06 98 ARG A N 1
ATOM 725 C CA . ARG A 1 98 ? -11.394 2.986 20.002 1.00 92.06 98 ARG A CA 1
ATOM 726 C C . ARG A 1 98 ? -10.408 4.107 19.660 1.00 92.06 98 ARG A C 1
ATOM 728 O O . ARG A 1 98 ? -10.413 4.581 18.525 1.00 92.06 98 ARG A O 1
ATOM 735 N N . ILE A 1 99 ? -9.565 4.531 20.605 1.00 91.25 99 ILE A N 1
ATOM 736 C CA . ILE A 1 99 ? -8.490 5.510 20.355 1.00 91.25 99 ILE A CA 1
ATOM 737 C C . ILE A 1 99 ? -7.486 4.945 19.343 1.00 91.25 99 ILE A C 1
ATOM 739 O O . ILE A 1 99 ? -7.224 5.579 18.319 1.00 91.25 99 ILE A O 1
ATOM 743 N N . GLU A 1 100 ? -7.000 3.725 19.573 1.00 91.94 100 GLU A N 1
ATOM 744 C CA . GLU A 1 100 ? -6.049 3.063 18.679 1.00 91.94 100 GLU A CA 1
ATOM 745 C C . GLU A 1 100 ? -6.655 2.815 17.291 1.00 91.94 100 GLU A C 1
ATOM 747 O O . GLU A 1 100 ? -6.006 3.060 16.276 1.00 91.94 100 GLU A O 1
ATOM 752 N N . ALA A 1 101 ? -7.925 2.413 17.219 1.00 93.62 101 ALA A N 1
ATOM 753 C CA . ALA A 1 101 ? -8.623 2.215 15.955 1.00 93.62 101 ALA A CA 1
ATOM 754 C C . ALA A 1 101 ? -8.651 3.493 15.098 1.00 93.62 101 ALA A C 1
ATOM 756 O O . ALA A 1 101 ? -8.368 3.436 13.898 1.00 93.62 101 ALA A O 1
ATOM 757 N N . ARG A 1 102 ? -8.913 4.655 15.716 1.00 92.94 102 ARG A N 1
ATOM 758 C CA . ARG A 1 102 ? -8.838 5.960 15.037 1.00 92.94 102 ARG A CA 1
ATOM 759 C C . ARG A 1 102 ? -7.409 6.305 14.631 1.00 92.94 102 ARG A C 1
ATOM 761 O O . ARG A 1 102 ? -7.198 6.758 13.509 1.00 92.94 102 ARG A O 1
ATOM 768 N N . ARG A 1 103 ? -6.420 6.045 15.495 1.00 92.12 103 ARG A N 1
ATOM 769 C CA . ARG A 1 103 ? -4.994 6.254 15.181 1.00 92.12 103 ARG A CA 1
ATOM 770 C C . ARG A 1 103 ? -4.553 5.443 13.959 1.00 92.12 103 ARG A C 1
ATOM 772 O O . ARG A 1 103 ? -3.788 5.937 13.137 1.00 92.12 103 ARG A O 1
ATOM 779 N N . MET A 1 104 ? -5.085 4.232 13.808 1.00 92.56 104 MET A N 1
ATOM 780 C CA . MET A 1 104 ? -4.839 3.347 12.666 1.00 92.56 104 MET A CA 1
ATOM 781 C C . MET A 1 104 ? -5.681 3.696 11.422 1.00 92.56 104 MET A C 1
ATOM 783 O O . MET A 1 104 ? -5.584 3.016 10.397 1.00 92.56 104 MET A O 1
ATOM 787 N N . GLY A 1 105 ? -6.501 4.751 11.491 1.00 93.62 105 GLY A N 1
ATOM 788 C CA . GLY A 1 105 ? -7.355 5.221 10.402 1.00 93.62 105 GLY A CA 1
ATOM 789 C C . GLY A 1 105 ? -8.510 4.277 10.069 1.00 93.62 105 GLY A C 1
ATOM 790 O O . GLY A 1 105 ? -8.933 4.224 8.915 1.00 93.62 105 GLY A O 1
ATOM 791 N N . CYS A 1 106 ? -8.976 3.480 11.030 1.00 95.75 106 CYS A N 1
ATOM 792 C CA . CYS A 1 106 ? -10.161 2.653 10.837 1.00 95.75 106 CYS A CA 1
ATOM 793 C C . CYS A 1 106 ? -11.437 3.493 10.941 1.00 95.75 106 CYS A C 1
ATOM 795 O O . CYS A 1 106 ? -11.477 4.493 11.656 1.00 95.75 106 CYS A O 1
ATOM 797 N N . ASP A 1 107 ? -12.486 3.034 10.265 1.00 96.50 107 ASP A N 1
ATOM 798 C CA . ASP A 1 107 ? -13.822 3.643 10.262 1.00 96.50 107 ASP A CA 1
ATOM 799 C C . ASP A 1 107 ? -14.777 2.886 11.192 1.00 96.50 107 ASP A C 1
ATOM 801 O O . ASP A 1 107 ? -15.736 3.444 11.723 1.00 96.50 107 ASP A O 1
ATOM 805 N N . PHE A 1 108 ? -14.480 1.606 11.423 1.00 97.50 108 PHE A N 1
ATOM 806 C CA . PHE A 1 108 ? -15.253 0.699 12.256 1.00 97.50 108 PHE A CA 1
ATOM 807 C C . PHE A 1 108 ? -14.361 -0.036 13.259 1.00 97.50 108 PHE A C 1
ATOM 809 O O . PHE A 1 108 ? -13.148 -0.145 13.083 1.00 97.50 108 PHE A O 1
ATOM 816 N N . ILE A 1 109 ? -14.977 -0.597 14.293 1.00 96.69 109 ILE A N 1
ATOM 817 C CA . ILE A 1 109 ? -14.361 -1.465 15.292 1.00 96.69 109 ILE A CA 1
ATOM 818 C C . ILE A 1 109 ? -15.228 -2.704 15.504 1.00 96.69 109 ILE A C 1
ATOM 820 O O . ILE A 1 109 ? -16.454 -2.617 15.517 1.00 96.69 109 ILE A O 1
ATOM 824 N N . TYR A 1 110 ? -14.595 -3.862 15.653 1.00 97.00 110 TYR A N 1
ATOM 825 C CA . TYR A 1 110 ? -15.282 -5.113 15.937 1.00 97.00 110 TYR A CA 1
ATOM 826 C C . TYR A 1 110 ? -15.383 -5.345 17.446 1.00 97.00 110 TYR A C 1
ATOM 828 O O . TYR A 1 110 ? -14.369 -5.536 18.115 1.00 97.00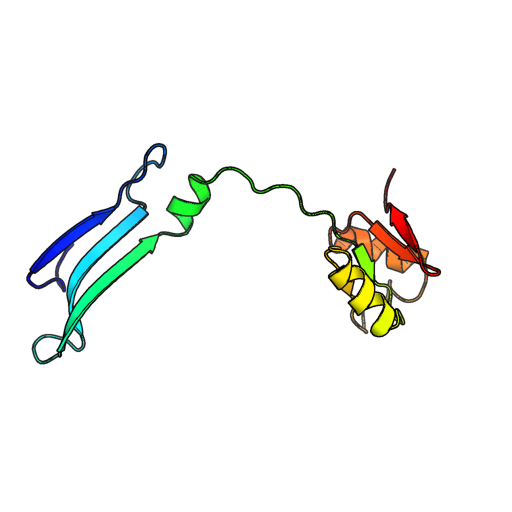 110 TYR A O 1
ATOM 836 N N . LEU A 1 111 ? -16.598 -5.326 17.990 1.00 92.56 111 LEU A N 1
ATOM 837 C CA . LEU A 1 111 ? -16.866 -5.494 19.420 1.00 92.56 111 LEU A CA 1
ATOM 838 C C . LEU A 1 111 ? -18.064 -6.411 19.624 1.00 92.56 111 LEU A C 1
ATOM 840 O O . LEU A 1 111 ? -19.076 -6.282 18.941 1.00 92.56 111 LEU A O 1
ATOM 844 N N . GLY A 1 112 ? -17.947 -7.356 20.561 1.00 88.56 112 GLY A N 1
ATOM 845 C CA . GLY A 1 112 ? -19.062 -8.232 20.938 1.00 88.56 112 GLY A CA 1
ATOM 846 C C . GLY A 1 112 ? -19.683 -9.019 19.777 1.00 88.56 112 GLY A C 1
ATOM 847 O O . GLY A 1 112 ? -20.867 -9.336 19.833 1.00 88.56 112 GLY A O 1
ATOM 848 N N . GLY A 1 113 ? -18.922 -9.310 18.717 1.00 93.31 113 GLY A N 1
ATOM 849 C CA . GLY A 1 113 ? -19.439 -10.007 17.536 1.00 93.31 113 GLY A CA 1
ATOM 850 C C . GLY A 1 113 ? -19.979 -9.102 16.423 1.00 93.31 113 GLY A C 1
ATOM 851 O O . GLY A 1 113 ? -20.527 -9.610 15.448 1.00 93.31 113 GLY A O 1
ATOM 852 N N . GLN A 1 114 ? -19.869 -7.777 16.555 1.00 95.44 114 GLN A N 1
ATOM 853 C CA . GLN A 1 114 ? -20.468 -6.818 15.627 1.00 95.44 114 GLN A CA 1
ATOM 854 C C . GLN A 1 114 ? -19.466 -5.779 15.125 1.00 95.44 114 GLN A C 1
ATOM 856 O O . GLN A 1 114 ? -18.592 -5.324 15.859 1.00 95.44 114 GLN A O 1
ATOM 861 N N . VAL A 1 115 ? -19.627 -5.374 13.863 1.00 97.12 115 VAL A N 1
ATOM 862 C CA . VAL A 1 115 ? -18.916 -4.236 13.270 1.00 97.12 115 VAL A CA 1
ATOM 863 C C . VAL A 1 115 ? -19.664 -2.959 13.649 1.00 97.12 115 VAL A C 1
ATOM 865 O O . VAL A 1 115 ? -20.794 -2.745 13.218 1.00 97.12 115 VAL A O 1
ATOM 868 N N . MET A 1 116 ? -19.039 -2.116 14.465 1.00 95.88 116 MET A N 1
ATOM 869 C CA . MET A 1 116 ? -19.607 -0.859 14.954 1.00 95.88 116 MET A CA 1
ATOM 870 C C . MET A 1 116 ? -18.845 0.336 14.370 1.00 95.88 116 MET A C 1
ATOM 872 O O . MET A 1 116 ? -17.619 0.272 14.297 1.00 95.88 116 MET A O 1
ATOM 876 N N . PRO A 1 117 ? -19.507 1.436 13.976 1.00 96.00 117 PRO A N 1
ATOM 877 C CA . PRO A 1 117 ? -18.807 2.640 13.529 1.00 96.00 117 PRO A CA 1
ATOM 878 C C . PRO A 1 117 ? -17.971 3.261 14.662 1.00 96.00 117 PRO A C 1
ATOM 880 O O . PRO A 1 117 ? -18.327 3.179 15.842 1.00 96.00 117 PRO A O 1
ATOM 883 N N . LEU A 1 118 ? -16.834 3.867 14.306 1.00 90.31 118 LEU A N 1
ATOM 884 C CA . LEU A 1 118 ? -15.983 4.649 15.219 1.00 90.31 118 LEU A CA 1
ATOM 885 C C . LEU A 1 118 ? -16.434 6.112 15.349 1.00 90.31 118 LEU A C 1
ATOM 887 O O . LEU A 1 118 ? -16.025 6.791 16.299 1.00 90.31 118 LEU A O 1
ATOM 891 N N . SER A 1 119 ? -17.250 6.566 14.399 1.00 76.88 119 SER A N 1
ATOM 892 C CA . SER A 1 119 ? -17.973 7.843 14.350 1.00 76.88 119 SER A CA 1
ATOM 893 C C . SER A 1 119 ? -19.409 7.673 14.890 1.00 76.88 119 SER A C 1
ATOM 895 O O . SER A 1 119 ? -19.861 6.547 15.110 1.00 76.88 119 SER A O 1
ATOM 897 N N . ALA A 1 120 ? -20.193 8.719 15.169 1.00 47.41 120 ALA A N 1
ATOM 898 C CA . ALA A 1 120 ? -20.202 10.081 14.609 1.00 47.41 120 ALA A CA 1
ATOM 899 C C . ALA A 1 120 ? -18.957 10.943 14.868 1.00 47.41 120 ALA A C 1
ATOM 901 O O . ALA A 1 120 ? -18.514 11.026 16.034 1.00 47.41 120 ALA A O 1
#

Sequence (120 aa):
GFRYQTGVSFTLFAKNVRGEIGRGGRYRAGGTAGEAATGMSLYMDSILRGLPDGDAISRVYLPLGTPQREARQLRLDGHYTVAALEGAAEAKTEDGARIEARRMGCDFIYLGGQVMPLSA

InterPro domains:
  IPR041715 Class II Histidinyl-tRNA synthetase (HisRS)-like catalytic core domain [PF13393] (1-47)

Organism: NCBI:txid168935